Protein AF-A0AAE1S5F8-F1 (afdb_monomer_lite)

pLDDT: mean 81.6, std 15.77, range [43.41, 95.06]

Structure (mmCIF, N/CA/C/O backbone):
data_AF-A0AAE1S5F8-F1
#
_entry.id   AF-A0AAE1S5F8-F1
#
loop_
_atom_site.group_PDB
_atom_site.id
_atom_site.type_symbol
_atom_site.label_atom_id
_atom_site.label_alt_id
_atom_site.label_comp_id
_atom_site.label_asym_id
_atom_site.label_entity_id
_atom_site.label_seq_id
_atom_site.pdbx_PDB_ins_code
_atom_site.Cartn_x
_atom_site.Cartn_y
_atom_site.Cartn_z
_atom_site.occupancy
_atom_site.B_iso_or_equiv
_atom_site.auth_seq_id
_atom_site.auth_comp_id
_atom_site.auth_asym_id
_atom_site.auth_atom_id
_atom_site.pdbx_PDB_model_num
ATOM 1 N N . MET A 1 1 ? 7.007 0.445 3.987 1.00 80.81 1 MET A N 1
ATOM 2 C CA . MET A 1 1 ? 8.061 0.115 2.992 1.00 80.81 1 MET A CA 1
ATOM 3 C C . MET A 1 1 ? 7.984 -1.357 2.629 1.00 80.81 1 MET A C 1
ATOM 5 O O . MET A 1 1 ? 7.684 -2.140 3.521 1.00 80.81 1 MET A O 1
ATOM 9 N N . ASP A 1 2 ? 8.193 -1.717 1.358 1.00 82.50 2 ASP A N 1
ATOM 10 C CA . ASP A 1 2 ? 8.129 -3.107 0.873 1.00 82.50 2 ASP A CA 1
ATOM 11 C C . ASP A 1 2 ? 9.509 -3.792 0.975 1.00 82.50 2 ASP A C 1
ATOM 13 O O . ASP A 1 2 ? 10.404 -3.469 0.195 1.00 82.50 2 ASP A O 1
ATOM 17 N N . PRO A 1 3 ? 9.724 -4.720 1.926 1.00 78.88 3 PRO A N 1
ATOM 18 C CA . PRO A 1 3 ? 11.003 -5.412 2.059 1.00 78.88 3 PRO A CA 1
ATOM 19 C C . PRO A 1 3 ? 11.230 -6.471 0.967 1.00 78.88 3 PRO A C 1
ATOM 21 O O . PRO A 1 3 ? 12.367 -6.888 0.764 1.00 78.88 3 PRO A O 1
ATOM 24 N N . GLY A 1 4 ? 10.180 -6.904 0.257 1.00 83.44 4 GLY A N 1
ATOM 25 C CA . GLY A 1 4 ? 10.285 -7.846 -0.860 1.00 83.44 4 GLY A CA 1
ATOM 26 C C . GLY A 1 4 ? 10.721 -7.190 -2.173 1.00 83.44 4 GLY A C 1
ATOM 27 O O . GLY A 1 4 ? 11.198 -7.883 -3.071 1.00 83.44 4 GLY A O 1
ATOM 28 N N . SER A 1 5 ? 10.599 -5.865 -2.274 1.00 83.88 5 SER A N 1
ATOM 29 C CA . SER A 1 5 ? 10.967 -5.083 -3.459 1.00 83.88 5 SER A CA 1
ATOM 30 C C . SER A 1 5 ? 11.667 -3.766 -3.113 1.00 83.88 5 SER A C 1
ATOM 32 O O . SER A 1 5 ? 11.515 -2.768 -3.806 1.00 83.88 5 SER A O 1
ATOM 34 N N . ALA A 1 6 ? 12.506 -3.756 -2.073 1.00 82.44 6 ALA A N 1
ATOM 35 C CA . ALA A 1 6 ? 13.111 -2.532 -1.533 1.00 82.44 6 ALA A CA 1
ATOM 36 C C . ALA A 1 6 ? 13.862 -1.650 -2.560 1.00 82.44 6 ALA A C 1
ATOM 38 O O . ALA A 1 6 ? 14.003 -0.450 -2.341 1.00 82.44 6 ALA A O 1
ATOM 39 N N . SER A 1 7 ? 14.342 -2.224 -3.670 1.00 84.19 7 SER A N 1
ATOM 40 C CA . SER A 1 7 ? 15.057 -1.519 -4.744 1.00 84.19 7 SER A CA 1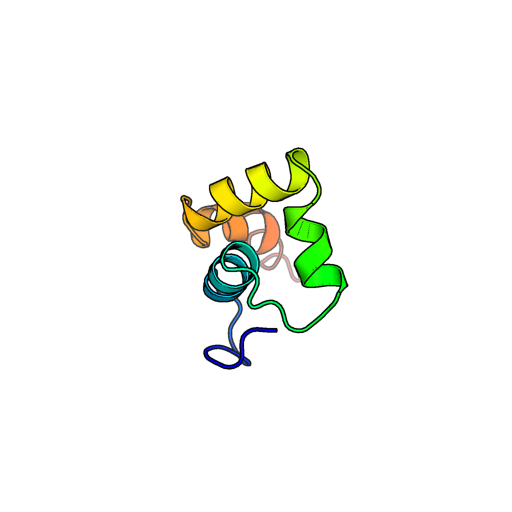
ATOM 41 C C . SER A 1 7 ? 14.225 -1.249 -6.005 1.00 84.19 7 SER A C 1
ATOM 43 O O . SER A 1 7 ? 14.768 -0.753 -6.992 1.00 84.19 7 SER A O 1
ATOM 45 N N . LYS A 1 8 ? 12.930 -1.585 -6.017 1.00 82.31 8 LYS A N 1
ATOM 46 C CA . LYS A 1 8 ? 12.061 -1.441 -7.191 1.00 82.31 8 LYS A CA 1
ATOM 47 C C . LYS A 1 8 ? 10.826 -0.626 -6.849 1.00 82.31 8 LYS A C 1
ATOM 49 O O . LYS A 1 8 ? 10.202 -0.814 -5.812 1.00 82.31 8 LYS A O 1
ATOM 54 N N . PHE A 1 9 ? 10.442 0.253 -7.768 1.00 80.38 9 PHE A N 1
ATOM 55 C CA . PHE A 1 9 ? 9.126 0.866 -7.715 1.00 80.38 9 PHE A CA 1
ATOM 56 C C . PHE A 1 9 ? 8.111 -0.081 -8.354 1.00 80.38 9 PHE A C 1
ATOM 58 O O . PHE A 1 9 ? 8.123 -0.288 -9.568 1.00 80.38 9 PHE A O 1
ATOM 65 N N . ASP A 1 10 ? 7.249 -0.678 -7.537 1.00 83.44 10 ASP A N 1
ATOM 66 C CA . ASP A 1 10 ? 6.193 -1.574 -7.991 1.00 83.44 10 ASP A CA 1
ATOM 67 C C . ASP A 1 10 ? 4.917 -1.453 -7.142 1.00 83.44 10 ASP A C 1
ATOM 69 O O . ASP A 1 10 ? 4.824 -0.713 -6.161 1.00 83.44 10 ASP A O 1
ATOM 73 N N . LEU A 1 11 ? 3.877 -2.176 -7.560 1.00 90.12 11 LEU A N 1
ATOM 74 C CA . LEU A 1 11 ? 2.572 -2.144 -6.904 1.00 90.12 11 LEU A CA 1
ATOM 75 C C . LEU A 1 11 ? 2.488 -3.064 -5.672 1.00 90.12 11 LEU A C 1
ATOM 77 O O . LEU A 1 11 ? 1.434 -3.094 -5.027 1.00 90.12 11 LEU A O 1
ATOM 81 N N . SER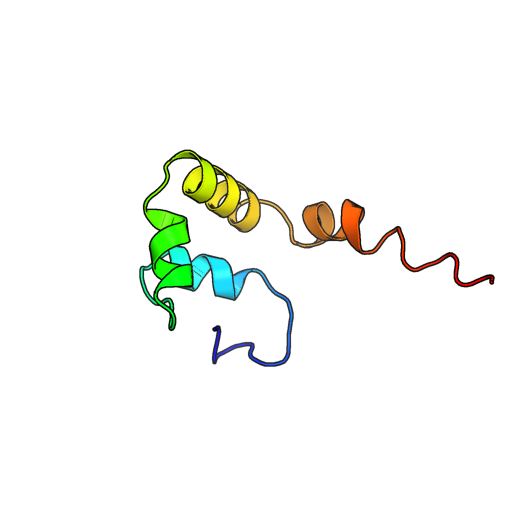 A 1 12 ? 3.525 -3.846 -5.329 1.00 90.19 12 SER A N 1
ATOM 82 C CA . SER A 1 12 ? 3.439 -4.743 -4.163 1.00 90.19 12 SER A CA 1
ATOM 83 C C . SER A 1 12 ? 3.436 -3.980 -2.843 1.00 90.19 12 SER A C 1
ATOM 85 O O . SER A 1 12 ? 2.704 -4.389 -1.935 1.00 90.19 12 SER A O 1
ATOM 87 N N . TYR A 1 13 ? 4.061 -2.798 -2.791 1.00 92.31 13 TYR A N 1
ATOM 88 C CA . TYR A 1 13 ? 3.914 -1.866 -1.672 1.00 92.31 13 TYR A CA 1
ATOM 89 C C . TYR A 1 13 ? 2.436 -1.585 -1.352 1.00 92.31 13 TYR A C 1
ATOM 91 O O . TYR A 1 13 ? 1.977 -1.803 -0.228 1.00 92.31 13 TYR A O 1
ATOM 99 N N . PHE A 1 14 ? 1.644 -1.193 -2.354 1.00 92.50 14 PHE A N 1
ATOM 100 C CA . PHE A 1 14 ? 0.224 -0.884 -2.164 1.00 92.50 14 PHE A CA 1
ATOM 101 C C . PHE A 1 14 ? -0.609 -2.117 -1.777 1.00 92.50 14 PHE A C 1
ATOM 103 O O . PHE A 1 14 ? -1.562 -2.007 -1.000 1.00 92.50 14 PHE A O 1
ATOM 110 N N . LYS A 1 15 ? -0.219 -3.317 -2.228 1.00 93.56 15 LYS A N 1
ATOM 111 C CA . LYS A 1 15 ? -0.842 -4.581 -1.791 1.00 93.56 15 LYS A CA 1
ATOM 112 C C . LYS A 1 15 ? -0.582 -4.869 -0.308 1.00 93.56 15 LYS A C 1
ATOM 114 O O . LYS A 1 15 ? -1.464 -5.405 0.365 1.00 93.56 15 LYS A O 1
ATOM 119 N N . LEU A 1 16 ? 0.597 -4.525 0.212 1.00 94.25 16 LEU A N 1
ATOM 120 C CA . LEU A 1 16 ? 0.918 -4.650 1.639 1.00 94.25 16 LEU A CA 1
ATOM 121 C C . LEU A 1 16 ? 0.136 -3.636 2.480 1.00 94.25 16 LEU A C 1
ATOM 123 O O . LEU A 1 16 ? -0.432 -4.012 3.510 1.00 94.25 16 LEU A O 1
ATOM 127 N N . VAL A 1 17 ? 0.027 -2.391 2.009 1.00 94.38 17 VAL A N 1
ATOM 128 C CA . VAL A 1 17 ? -0.775 -1.336 2.651 1.00 94.38 17 VAL A CA 1
ATOM 129 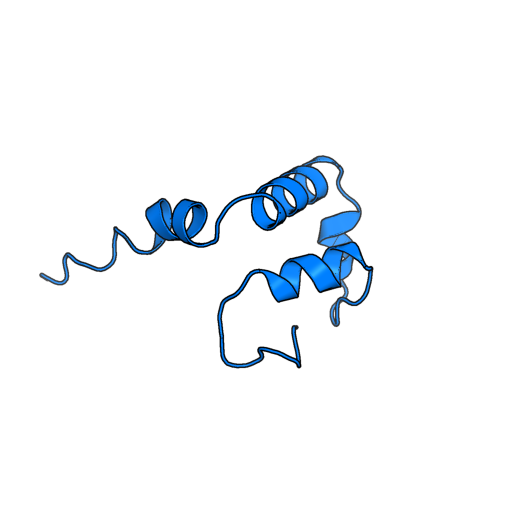C C . VAL A 1 17 ? -2.238 -1.768 2.803 1.00 94.38 17 VAL A C 1
ATOM 131 O O . VAL A 1 17 ? -2.778 -1.718 3.909 1.00 94.38 17 VAL A O 1
ATOM 134 N N . LEU A 1 18 ? -2.866 -2.304 1.747 1.00 94.88 18 LEU A N 1
ATOM 135 C CA . LEU A 1 18 ? -4.253 -2.800 1.801 1.00 94.88 18 LEU A CA 1
ATOM 136 C C . LEU A 1 18 ? -4.452 -3.956 2.797 1.00 94.88 18 LEU A C 1
ATOM 138 O O . LEU A 1 18 ? -5.532 -4.099 3.370 1.00 94.88 18 LEU A O 1
ATOM 142 N N . LYS A 1 19 ? -3.407 -4.755 3.043 1.00 94.94 19 LYS A N 1
ATOM 143 C CA . LYS A 1 19 ? -3.395 -5.841 4.039 1.00 94.94 19 LYS A CA 1
ATOM 144 C C . LYS A 1 19 ? -3.042 -5.363 5.452 1.00 94.94 19 LYS A C 1
ATOM 146 O O . LYS A 1 19 ? -2.860 -6.203 6.331 1.00 94.94 19 LYS A O 1
ATOM 151 N N . ARG A 1 20 ? -2.928 -4.046 5.673 1.00 94.19 20 ARG A N 1
ATOM 152 C CA . ARG A 1 20 ? -2.480 -3.427 6.935 1.00 94.19 20 ARG A CA 1
ATOM 153 C C . ARG A 1 20 ? -1.091 -3.906 7.377 1.00 94.19 20 ARG A C 1
ATOM 155 O O . ARG A 1 20 ? -0.817 -4.016 8.565 1.00 94.19 20 ARG A O 1
ATOM 162 N N . LYS A 1 21 ? -0.215 -4.190 6.409 1.00 94.19 21 LYS A N 1
ATOM 163 C CA . LYS A 1 21 ? 1.191 -4.582 6.613 1.00 94.19 21 LYS A CA 1
ATOM 164 C C . LYS A 1 21 ? 2.165 -3.448 6.264 1.00 94.19 21 LYS A C 1
ATOM 166 O O . LYS A 1 21 ? 3.302 -3.705 5.881 1.00 94.19 21 LYS A O 1
ATOM 171 N N . GLY A 1 22 ? 1.696 -2.202 6.336 1.00 92.06 22 GLY A N 1
ATOM 172 C CA . GLY A 1 22 ? 2.547 -1.019 6.220 1.00 92.06 22 GLY A CA 1
ATOM 173 C C . GLY A 1 22 ? 3.530 -0.937 7.387 1.00 92.06 22 GLY A C 1
ATOM 174 O O . GLY A 1 22 ? 3.237 -1.420 8.479 1.00 92.06 22 GLY A O 1
ATOM 175 N N . LEU A 1 23 ? 4.694 -0.337 7.148 1.00 92.56 23 LEU A N 1
ATOM 176 C CA . LEU A 1 23 ? 5.737 -0.202 8.168 1.00 92.56 23 LEU A CA 1
ATOM 177 C C . LEU A 1 23 ? 5.558 1.083 8.981 1.00 92.56 23 LEU A C 1
ATOM 179 O O . LEU A 1 23 ? 5.894 1.127 10.160 1.00 92.56 23 LEU A O 1
ATOM 183 N N . PHE A 1 24 ? 5.036 2.132 8.345 1.00 92.94 24 PHE A N 1
ATOM 184 C CA . PHE A 1 24 ? 4.915 3.454 8.945 1.00 92.94 24 PHE A CA 1
ATOM 185 C C . PHE A 1 24 ? 3.463 3.801 9.266 1.00 92.94 24 PHE A C 1
ATOM 187 O O . PHE A 1 24 ? 2.532 3.321 8.621 1.00 92.94 24 PHE A O 1
ATOM 194 N N . GLN A 1 25 ? 3.251 4.699 10.231 1.00 94.81 25 GLN A N 1
ATOM 195 C CA . GLN A 1 25 ? 1.907 5.213 10.521 1.00 94.81 25 GLN A CA 1
ATOM 196 C C . GLN A 1 25 ? 1.282 5.920 9.311 1.00 94.81 25 GLN A C 1
ATOM 198 O O . GLN A 1 25 ? 0.077 5.804 9.086 1.00 94.81 25 GLN A O 1
ATOM 203 N N . SER A 1 26 ? 2.099 6.589 8.494 1.00 94.19 26 SER A N 1
ATOM 204 C CA . SER A 1 26 ? 1.658 7.178 7.228 1.00 94.19 26 SER A CA 1
ATOM 205 C C . SER A 1 26 ? 1.104 6.130 6.255 1.00 94.19 26 SER A C 1
ATOM 207 O O . SER A 1 26 ? 0.112 6.409 5.589 1.00 94.19 26 SER A O 1
ATOM 209 N N . ASP A 1 27 ? 1.654 4.908 6.231 1.00 93.44 27 ASP A N 1
ATOM 210 C CA . ASP A 1 27 ? 1.123 3.798 5.426 1.00 93.44 27 ASP A CA 1
ATOM 211 C C . ASP A 1 27 ? -0.285 3.401 5.910 1.00 93.44 27 ASP A C 1
ATOM 213 O O . ASP A 1 27 ? -1.191 3.171 5.111 1.00 93.44 27 ASP A O 1
ATOM 217 N N . ALA A 1 28 ? -0.496 3.339 7.229 1.00 93.88 28 ALA A N 1
ATOM 218 C CA . ALA A 1 28 ? -1.800 3.003 7.801 1.00 93.88 28 ALA A CA 1
ATOM 219 C C . ALA A 1 28 ? -2.862 4.070 7.470 1.00 93.88 28 ALA A C 1
ATOM 221 O O . ALA A 1 28 ? -3.995 3.721 7.115 1.00 93.88 28 ALA A O 1
ATOM 222 N N . ALA A 1 29 ? -2.482 5.353 7.508 1.00 95.06 29 ALA A N 1
ATOM 223 C CA . ALA A 1 29 ? -3.353 6.489 7.193 1.00 95.06 29 ALA A CA 1
ATOM 224 C C . ALA A 1 29 ? -3.897 6.460 5.751 1.00 95.06 29 ALA A C 1
ATOM 226 O O . ALA A 1 29 ? -5.003 6.929 5.489 1.00 95.06 29 ALA A O 1
ATOM 227 N N . LEU A 1 30 ? -3.186 5.831 4.813 1.00 94.44 30 LEU A N 1
ATOM 228 C CA . LEU A 1 30 ? -3.665 5.661 3.439 1.00 94.44 30 LEU A CA 1
ATOM 229 C C . LEU A 1 30 ? -4.946 4.815 3.331 1.00 94.44 30 LEU A C 1
ATOM 231 O O . LEU A 1 30 ? -5.665 4.901 2.336 1.00 94.44 30 LEU A O 1
ATOM 235 N N . THR A 1 31 ? -5.244 4.002 4.347 1.00 94.69 31 THR A N 1
ATOM 236 C CA . THR A 1 31 ? -6.425 3.124 4.368 1.00 94.69 31 THR A CA 1
ATOM 237 C C . THR A 1 31 ? -7.567 3.631 5.248 1.00 94.69 31 THR A C 1
ATOM 239 O O . THR A 1 31 ? -8.632 3.007 5.256 1.00 94.69 31 THR A O 1
ATOM 242 N N . THR A 1 32 ? -7.374 4.743 5.969 1.00 95.00 32 THR A N 1
ATOM 243 C CA . THR A 1 32 ? -8.395 5.331 6.854 1.00 95.00 32 THR A CA 1
ATOM 244 C C . THR A 1 32 ? -9.368 6.231 6.094 1.00 95.00 32 THR A C 1
ATOM 246 O O . THR A 1 32 ? -10.556 6.244 6.401 1.00 95.00 32 THR A O 1
ATOM 249 N N . SER A 1 33 ? -8.891 6.938 5.067 1.00 94.00 33 SER A N 1
ATOM 250 C CA . SER A 1 33 ? -9.723 7.753 4.179 1.00 94.00 33 SER A CA 1
ATOM 251 C C . SER A 1 33 ? -10.309 6.916 3.040 1.00 94.00 33 SER A C 1
ATOM 253 O O . SER A 1 33 ? -9.582 6.226 2.320 1.00 94.00 33 SER A O 1
ATOM 255 N N . ALA A 1 34 ? -11.627 7.012 2.835 1.00 94.69 34 ALA A N 1
ATOM 256 C CA . ALA A 1 34 ? -12.324 6.325 1.746 1.00 94.69 34 ALA A CA 1
ATOM 257 C C . ALA A 1 34 ? -11.792 6.741 0.364 1.00 94.69 34 ALA A C 1
ATOM 259 O O . ALA A 1 34 ? -11.605 5.895 -0.512 1.00 94.69 34 ALA A O 1
ATOM 260 N N . THR A 1 35 ? -11.484 8.028 0.195 1.00 95.00 35 THR A N 1
ATOM 261 C CA . THR A 1 35 ? -10.947 8.590 -1.048 1.00 95.00 35 THR A CA 1
ATOM 262 C C . THR A 1 35 ? -9.595 7.974 -1.391 1.00 95.00 35 THR A C 1
ATOM 264 O O . THR A 1 35 ? -9.417 7.408 -2.468 1.00 95.00 35 THR A O 1
ATOM 267 N N . THR A 1 36 ? -8.645 8.015 -0.456 1.00 94.12 36 THR A N 1
ATOM 268 C CA . THR A 1 36 ? -7.282 7.516 -0.685 1.00 94.12 36 THR A CA 1
ATOM 269 C C . THR A 1 36 ? -7.271 6.002 -0.875 1.00 94.12 36 THR A C 1
ATOM 271 O O . THR A 1 36 ? -6.599 5.484 -1.767 1.00 94.12 36 THR A O 1
ATOM 274 N N . LYS A 1 37 ? -8.105 5.284 -0.114 1.00 94.69 37 LYS A N 1
ATOM 275 C CA . LYS A 1 37 ? -8.292 3.842 -0.276 1.00 94.69 37 LYS A CA 1
ATOM 276 C C . LYS A 1 37 ? -8.857 3.482 -1.653 1.00 94.69 37 LYS A C 1
ATOM 278 O O . LYS A 1 37 ? -8.430 2.478 -2.224 1.00 94.69 37 LYS A O 1
ATOM 283 N N . SER A 1 38 ? -9.784 4.271 -2.199 1.00 94.00 38 SER A N 1
ATOM 284 C CA . SER A 1 38 ? -10.315 4.065 -3.556 1.00 94.00 38 SER A CA 1
ATOM 285 C C . SER A 1 38 ? -9.214 4.190 -4.611 1.00 94.00 38 SER A C 1
ATOM 287 O O . SER A 1 38 ? -9.042 3.278 -5.420 1.00 94.00 38 SER A O 1
ATOM 289 N N . TYR A 1 39 ? -8.391 5.241 -4.536 1.00 91.69 39 TYR A N 1
ATOM 290 C CA . TYR A 1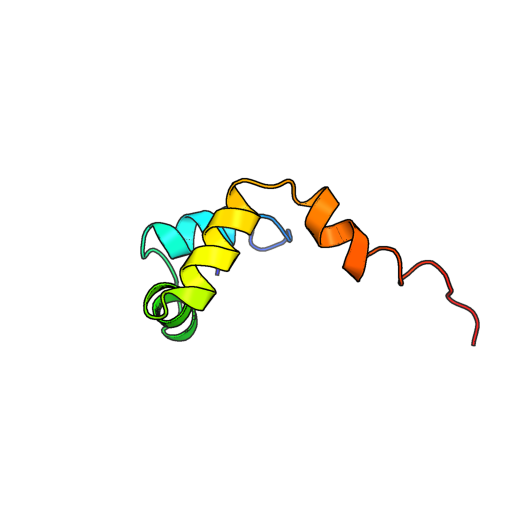 39 ? -7.257 5.419 -5.449 1.00 91.69 39 TYR A CA 1
ATOM 291 C C . TYR A 1 39 ? -6.263 4.256 -5.390 1.00 91.69 39 TYR A C 1
ATOM 293 O O . TYR A 1 39 ? -5.849 3.748 -6.426 1.00 91.69 39 TYR A O 1
ATOM 301 N N . ILE A 1 40 ? -5.925 3.771 -4.193 1.00 92.31 40 ILE A N 1
ATOM 302 C CA . ILE A 1 40 ? -5.009 2.631 -4.036 1.00 92.31 40 ILE A CA 1
ATOM 303 C C . ILE A 1 40 ? -5.592 1.354 -4.647 1.00 92.31 40 ILE A C 1
ATOM 305 O O . ILE A 1 40 ? -4.869 0.591 -5.286 1.00 92.31 40 ILE A O 1
ATOM 309 N N . ASN A 1 41 ? -6.898 1.122 -4.496 1.00 92.94 41 ASN A N 1
ATOM 310 C CA . ASN A 1 41 ? -7.550 -0.010 -5.151 1.00 92.94 41 ASN A CA 1
ATOM 311 C C . ASN A 1 41 ? -7.499 0.112 -6.679 1.00 92.94 41 ASN A C 1
ATOM 313 O O . ASN A 1 41 ? -7.198 -0.877 -7.341 1.00 92.94 41 ASN A O 1
ATOM 317 N N . GLN A 1 42 ? -7.713 1.309 -7.232 1.00 91.00 42 GLN A N 1
ATOM 318 C CA . GLN A 1 42 ? -7.575 1.551 -8.672 1.00 91.00 42 GLN A CA 1
ATOM 319 C C . GLN A 1 42 ? -6.137 1.318 -9.152 1.00 91.00 42 GLN A C 1
ATOM 321 O O . GLN A 1 42 ? -5.940 0.665 -10.171 1.00 91.00 42 GLN A O 1
ATOM 326 N N . LEU A 1 43 ? -5.130 1.774 -8.398 1.00 88.56 43 LEU A N 1
ATOM 327 C CA . LEU A 1 43 ? -3.715 1.548 -8.716 1.00 88.56 43 LEU A CA 1
ATOM 328 C C . LEU A 1 43 ? -3.358 0.059 -8.754 1.00 88.56 43 LEU A C 1
ATOM 330 O O . LEU A 1 43 ? -2.651 -0.376 -9.655 1.00 88.56 43 LEU A O 1
ATOM 334 N N . VAL A 1 44 ? -3.843 -0.724 -7.787 1.00 90.81 44 VAL A N 1
ATOM 335 C CA . VAL A 1 44 ? -3.556 -2.166 -7.699 1.00 90.81 44 VAL A CA 1
ATOM 336 C C . VAL A 1 44 ? -4.316 -2.977 -8.757 1.00 90.81 44 VAL A C 1
ATOM 338 O O . VAL A 1 44 ? -3.832 -4.034 -9.160 1.00 90.81 44 VAL A O 1
ATOM 341 N N . GLN A 1 45 ? -5.494 -2.510 -9.183 1.00 89.31 45 GLN A N 1
ATOM 342 C CA . GLN A 1 45 ? -6.294 -3.135 -10.246 1.00 89.31 45 GLN A CA 1
ATOM 343 C C . GLN A 1 45 ? -5.826 -2.738 -11.654 1.00 89.31 45 GLN A C 1
ATOM 345 O O . GLN A 1 45 ? -5.988 -3.515 -12.592 1.00 89.31 45 GLN A O 1
ATOM 350 N N . GLY A 1 46 ? -5.262 -1.539 -11.807 1.00 83.88 46 GLY A N 1
ATOM 351 C CA . GLY A 1 46 ? -4.668 -1.056 -13.049 1.00 83.88 46 GLY A CA 1
ATOM 352 C C . GLY A 1 46 ? -3.255 -1.593 -13.291 1.00 83.88 46 GLY A C 1
ATOM 353 O O . GLY A 1 46 ? -2.696 -2.359 -12.504 1.00 83.88 46 GLY A O 1
ATOM 354 N N . SER A 1 47 ? -2.650 -1.173 -14.402 1.00 75.75 47 SER A N 1
ATOM 355 C CA . SER A 1 47 ? -1.245 -1.476 -14.695 1.00 75.75 47 SER A CA 1
ATOM 356 C C . SER A 1 47 ? -0.315 -0.365 -14.206 1.00 75.75 47 SER A C 1
ATOM 358 O O . SER A 1 47 ? -0.618 0.825 -14.333 1.00 75.75 47 SER A O 1
ATOM 360 N N . LEU A 1 48 ? 0.872 -0.749 -13.726 1.00 70.38 48 LEU A N 1
ATOM 361 C CA . LEU A 1 48 ? 1.938 0.201 -13.392 1.00 70.38 48 LEU A CA 1
ATOM 362 C C . LEU A 1 48 ? 2.282 1.088 -14.599 1.00 70.38 48 LEU A C 1
ATOM 364 O O . LEU A 1 48 ? 2.525 2.274 -14.431 1.00 70.38 48 LEU A O 1
ATOM 368 N N . SER A 1 49 ? 2.205 0.548 -15.820 1.00 66.69 49 SER A N 1
ATOM 369 C CA . SER A 1 49 ? 2.397 1.292 -17.068 1.00 66.69 49 SER A CA 1
ATOM 370 C C . SER A 1 49 ? 1.384 2.421 -17.265 1.00 66.69 49 SER A C 1
ATOM 372 O O . SER A 1 49 ? 1.770 3.490 -17.719 1.00 66.69 49 SER A O 1
ATOM 374 N N . GLN A 1 50 ? 0.108 2.244 -16.901 1.00 68.69 50 GLN A N 1
ATOM 375 C CA . GLN A 1 50 ? -0.889 3.323 -16.986 1.00 68.69 50 GLN A CA 1
ATOM 376 C C . GLN A 1 50 ? -0.596 4.462 -16.004 1.00 68.69 50 GLN A C 1
ATOM 378 O O . GLN A 1 50 ? -0.810 5.622 -16.352 1.00 68.69 50 GLN A O 1
ATOM 383 N N . PHE A 1 51 ? -0.078 4.140 -14.817 1.00 68.12 51 PHE A N 1
ATOM 384 C CA . PHE A 1 51 ? 0.363 5.127 -13.831 1.00 68.12 51 PHE A CA 1
ATOM 385 C C . PHE A 1 51 ? 1.667 5.822 -14.266 1.00 68.12 51 PHE A C 1
ATOM 387 O O . PHE A 1 51 ? 1.727 7.050 -14.348 1.00 68.12 51 PHE A O 1
ATOM 394 N N . CYS A 1 52 ? 2.684 5.040 -14.643 1.00 67.94 52 CYS A N 1
ATOM 395 C CA . CYS A 1 52 ? 3.959 5.528 -15.168 1.00 67.94 52 CYS A CA 1
ATOM 396 C C . CYS A 1 52 ? 3.797 6.326 -16.466 1.00 67.94 52 CYS A C 1
ATOM 398 O O . CYS A 1 52 ? 4.641 7.159 -16.756 1.00 67.94 52 CYS A O 1
ATOM 400 N N . ARG A 1 53 ? 2.719 6.154 -17.236 1.00 63.84 53 ARG A N 1
ATOM 401 C CA . ARG A 1 53 ? 2.491 6.930 -18.464 1.00 63.84 53 ARG A CA 1
ATOM 402 C C . ARG A 1 53 ? 2.377 8.436 -18.225 1.00 63.84 53 ARG A C 1
ATOM 404 O O . ARG A 1 53 ? 2.677 9.176 -19.141 1.00 63.84 53 ARG A O 1
ATOM 411 N N . ILE A 1 54 ? 1.943 8.891 -17.047 1.00 56.25 54 ILE A N 1
ATOM 412 C CA . ILE A 1 54 ? 1.851 10.334 -16.747 1.00 56.25 54 ILE A CA 1
ATOM 413 C C . ILE A 1 54 ? 3.181 10.873 -16.203 1.00 56.25 54 ILE A C 1
ATOM 415 O O . ILE A 1 54 ? 3.554 12.002 -16.502 1.00 56.25 54 ILE A O 1
ATOM 419 N N . TRP A 1 55 ? 3.910 10.066 -15.428 1.00 54.50 55 TRP A N 1
ATOM 420 C CA . TRP A 1 55 ? 5.119 10.510 -14.723 1.00 54.50 55 TRP A CA 1
ATOM 421 C C . TRP A 1 55 ? 6.439 10.170 -15.429 1.00 54.50 55 TRP A C 1
ATOM 423 O O . TRP A 1 55 ? 7.404 10.912 -15.298 1.00 54.50 55 TRP A O 1
ATOM 433 N N . CYS A 1 56 ? 6.504 9.080 -16.193 1.00 60.38 56 CYS A N 1
ATOM 434 C CA . CYS A 1 56 ? 7.708 8.644 -16.910 1.00 60.38 56 CYS A CA 1
ATOM 435 C C . CYS A 1 56 ? 7.781 9.187 -18.343 1.00 60.38 56 CYS A C 1
ATOM 437 O O . CYS A 1 56 ? 8.871 9.250 -18.898 1.00 60.38 56 CYS A O 1
ATOM 439 N N . SER A 1 57 ? 6.666 9.630 -18.936 1.00 54.75 57 SER A N 1
ATOM 440 C CA . SER A 1 57 ? 6.677 10.247 -20.273 1.00 54.75 57 SER A CA 1
ATOM 441 C C . SER A 1 57 ? 7.227 11.678 -20.283 1.00 54.75 57 SER A C 1
ATOM 443 O O . SER A 1 57 ? 7.380 12.262 -21.347 1.00 54.75 57 SER A O 1
ATOM 445 N N . HIS A 1 58 ? 7.490 12.264 -19.112 1.00 52.81 58 HIS A N 1
ATOM 446 C CA . HIS A 1 58 ? 8.034 13.617 -18.971 1.00 52.81 58 HIS A CA 1
ATOM 447 C C . HIS A 1 58 ? 9.550 13.622 -18.681 1.00 52.81 58 HIS A C 1
ATOM 449 O O . HIS A 1 58 ? 10.098 14.649 -18.287 1.00 52.81 58 HIS A O 1
ATOM 455 N N . GLY A 1 59 ? 10.216 12.470 -18.845 1.00 54.44 59 GLY A N 1
ATOM 456 C CA . GLY A 1 59 ? 11.659 12.292 -18.646 1.00 54.44 59 GLY A CA 1
ATOM 457 C C . GLY A 1 59 ? 12.492 12.208 -19.933 1.00 54.44 59 GLY A C 1
ATO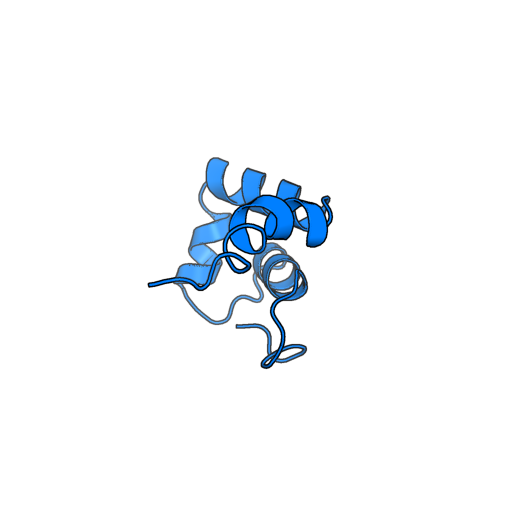M 458 O O . GLY A 1 59 ? 13.696 12.006 -19.839 1.00 54.44 59 GLY A O 1
ATOM 459 N N . GLU A 1 60 ? 11.885 12.355 -21.117 1.00 51.88 60 GLU A N 1
ATOM 460 C CA . GLU A 1 60 ? 12.578 12.258 -22.420 1.00 51.88 60 GLU A CA 1
ATOM 461 C C . GLU A 1 60 ? 12.888 13.605 -23.092 1.00 51.88 60 GLU A C 1
ATOM 463 O O . GLU A 1 60 ? 13.377 13.620 -24.214 1.00 51.88 60 GLU A O 1
ATOM 468 N N . ASN A 1 61 ? 12.691 14.737 -22.412 1.00 45.66 61 ASN A N 1
ATOM 469 C CA . ASN A 1 61 ? 13.167 16.037 -22.899 1.00 45.66 61 ASN A CA 1
ATOM 470 C C . ASN A 1 61 ? 14.197 16.603 -21.923 1.00 45.66 61 ASN A C 1
ATOM 472 O O . ASN A 1 61 ? 13.954 17.582 -21.224 1.00 45.66 61 ASN A O 1
ATOM 476 N N . GLY A 1 62 ? 15.348 15.935 -21.862 1.00 54.38 62 GLY A N 1
ATOM 477 C CA . GLY A 1 62 ? 16.580 16.544 -21.385 1.00 54.38 62 GLY A CA 1
ATOM 478 C C . GLY A 1 62 ? 17.180 17.407 -22.492 1.00 54.38 62 GLY A C 1
ATOM 479 O O . GLY A 1 62 ? 18.057 16.939 -23.212 1.00 54.38 62 GLY A O 1
ATOM 480 N N . GLN A 1 63 ? 16.700 18.643 -22.620 1.00 44.91 63 GLN A N 1
ATOM 481 C CA . GLN A 1 63 ? 17.481 19.777 -23.112 1.00 44.91 63 GLN A CA 1
ATOM 482 C C . GLN A 1 63 ? 17.182 20.974 -22.198 1.00 44.91 63 GLN A C 1
ATOM 484 O O . GLN A 1 63 ? 16.019 21.340 -22.035 1.00 44.91 63 GLN A O 1
ATOM 489 N N . ASP A 1 64 ? 18.277 21.509 -21.648 1.00 43.41 64 ASP A N 1
ATOM 490 C CA . ASP A 1 64 ? 18.474 22.770 -20.910 1.00 43.41 64 ASP A CA 1
ATOM 491 C C . ASP A 1 64 ? 18.279 22.748 -19.379 1.00 43.41 64 ASP A C 1
ATOM 493 O O . ASP A 1 64 ? 17.133 22.745 -18.8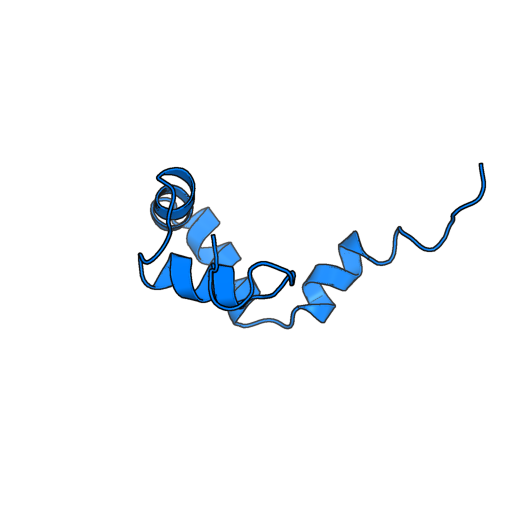76 1.00 43.41 64 ASP A O 1
#

Organism: NCBI:txid243964

Foldseek 3Di:
DDPVCPPDDDLVLLVCLVVVNDPDPVSVVCCPDPVSVVVSVVPNVDDPCVVCVVVVVVVPPPDD

Sequence (64 aa):
MDPGSASKFDLSYFKLVLKRKGLFQSDAALTTSATTKSYINQLVQGSLSQFCRIWCSHGENGQD

Secondary structure (DSSP, 8-state):
--TTSTTS--SHHHHHHHTT--SSHHHHHTTTSHHHHHHHHHHHHS-HHHHHHHHTTTSS----

Radius of gyration: 13.87 Å; chains: 1; bounding box: 31×31×34 Å

InterPro domains:
  IPR002016 Haem peroxidase [PF00141] (1-44)
  IPR010255 Haem peroxidase superfamily [SSF48113] (1-45)